Protein 7B29 (pdb70)

Nearest PDB structures (foldseek):
  7b29-assembly1_A  TM=1.006E+00  e=2.013E-29  Rhipicephalus appendiculatus
  7b28-assembly7_G  TM=9.445E-01  e=1.896E-19  Rhipicephalus pulchellus
  7b28-assembly1_F  TM=9.343E-01  e=2.599E-19  Rhipicephalus pulchellus
  7b28-assembly4_C  TM=9.416E-01  e=5.423E-19  Rhipicephalus pulchellus
  7b28-assembly3_B  TM=9.394E-01  e=4.170E-19  Rhipicephalus pulchellus

Sequence (155 aa):
EIYRFDQFMNTDDYIWVFNTTQEGPKECEKDKKHNMTNDKIIFVRSHQEETKIVNETIIGDFFHYSDNKSVYDGIYISGDKREVHAEHLYYSSEDMICGLVQVFARQTDAWTELRVRGRRSYKSLDEVCRTQYEKYVEAIKHTKTSTSPYRDDCQ

Solvent-accessible surface area: 8482 Å² total; per-residue (Å²): 183,72,56,108,0,22,63,1,5,61,19,113,68,78,6,3,9,12,26,0,0,21,159,53,35,87,63,1,11,10,6,64,46,135,70,54,80,128,81,82,0,32,0,46,17,5,29,5,64,149,100,132,67,46,98,21,84,0,65,0,55,14,41,59,92,54,148,60,167,92,8,56,13,0,0,121,10,66,44,10,164,50,70,4,80,11,1,24,1,61,24,10,5,181,89,59,45,0,0,0,0,63,0,58,3,130,167,130,72,46,22,8,1,0,4,0,39,3,107,89,58,58,157,74,6,49,106,64,0,50,42,71,5,78,149,80,34,105,84,40,112,168,126,50,94,32,62,65,7,40,91,123,105,5,109

Radius of gyration: 14.53 Å; Cα contacts (8 Å, |Δi|>4): 354; chains: 1; bounding box: 32×32×40 Å

Secondary structure (DSSP, 8-state):
----HHHHT-SSS-EEEEEE--SSPPEEEEEEEEEE-SSEEEEEEEEEETTEEEEEEEEEEEE-SSS-TTS--EEEEES-TT-EEEEEEEEE-TTSSEEEEEEEETTTEEEEEEEEESS--STTS-HHHHHHHHHHHHHHTTT---B----TT--

Structure (mmCIF, N/CA/C/O backbone):
data_7B29
#
_entry.id   7B29
#
_cell.length_a   40.120
_cell.length_b   54.330
_cell.length_c   79.730
_cell.angle_alpha   90.000
_cell.angle_beta   90.000
_cell.angle_gamma   90.000
#
_symmetry.space_group_name_H-M   'P 21 21 21'
#
loop_
_entity.id
_entity.type
_entity.pdbx_description
1 polymer CirpA4
2 non-polymer 'CADMIUM ION'
3 non-polymer 'CHLORIDE ION'
4 water water
#
loop_
_atom_site.group_PDB
_atom_site.id
_atom_site.type_symbol
_atom_site.label_atom_id
_atom_site.label_alt_id
_atom_site.label_comp_id
_atom_site.label_asym_id
_atom_site.label_entity_id
_atom_site.label_seq_id
_atom_site.pdbx_PDB_ins_code
_atom_site.Cartn_x
_atom_site.Cartn_y
_atom_site.Cartn_z
_atom_site.occupancy
_atom_site.B_iso_or_equiv
_atom_site.auth_seq_id
_atom_site.auth_comp_id
_atom_site.auth_asym_id
_atom_site.auth_atom_id
_atom_site.pdbx_PDB_model_num
ATOM 1 N N . GLU A 1 8 ? 25.13456 -2.23184 -0.55369 1.000 51.85081 48 GLU A N 1
ATOM 2 C CA . GLU A 1 8 ? 25.04129 -1.48800 -1.80431 1.000 40.95002 48 GLU A CA 1
ATOM 3 C C . GLU A 1 8 ? 23.63331 -0.94537 -2.02767 1.000 45.65311 48 GLU A C 1
ATOM 4 O O . GLU A 1 8 ? 23.45076 0.20801 -2.42091 1.000 37.51349 48 GLU A O 1
ATOM 10 N N . ILE A 1 9 ? 22.68548 -1.86481 -1.88219 1.000 46.24415 49 ILE A N 1
ATOM 11 C CA . ILE A 1 9 ? 21.31333 -1.66138 -2.32496 1.000 49.50870 49 ILE A CA 1
ATOM 12 C C . ILE A 1 9 ? 20.37843 -1.76519 -1.13187 1.000 37.86081 49 ILE A C 1
ATOM 13 O O . ILE A 1 9 ? 20.36560 -2.78383 -0.43023 1.000 42.42802 49 ILE A O 1
ATOM 18 N N . TYR A 1 10 ? 19.57675 -0.72432 -0.92402 1.000 32.69630 50 TYR A N 1
ATOM 19 C CA . TYR A 1 10 ? 18.68723 -0.62426 0.22629 1.000 28.28237 50 TYR A CA 1
ATOM 20 C C . TYR A 1 10 ? 17.25660 -0.50706 -0.28084 1.000 26.86517 50 TYR A C 1
ATOM 21 O O . TYR A 1 10 ? 16.88647 0.49801 -0.89925 1.000 23.02251 50 TYR A O 1
ATOM 30 N N . ARG A 1 11 ? 16.46214 -1.53966 -0.02456 1.000 24.64442 51 ARG A N 1
ATOM 31 C CA . ARG A 1 11 ? 15.12307 -1.66337 -0.58177 1.000 25.18526 51 ARG A CA 1
ATOM 32 C C . ARG A 1 11 ? 14.12782 -1.12066 0.43263 1.000 19.30803 51 ARG A C 1
ATOM 33 O O . ARG A 1 11 ? 13.92256 -1.72151 1.49180 1.000 21.75875 51 ARG A O 1
ATOM 41 N N . PHE A 1 12 ? 13.51948 0.02308 0.10869 1.000 21.54695 52 PHE A N 1
ATOM 42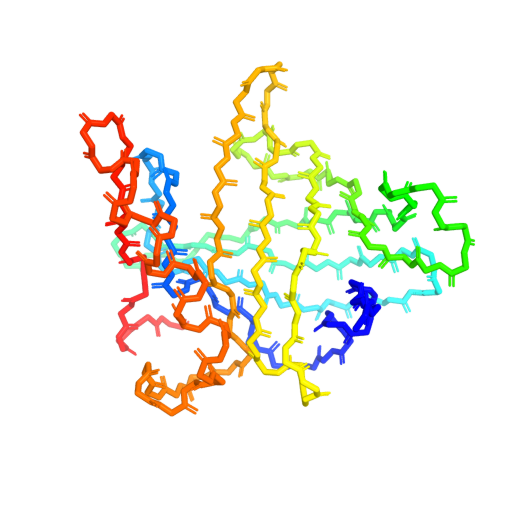 C CA . PHE A 1 12 ? 12.53438 0.62069 1.00380 1.000 22.66963 52 PHE A CA 1
ATOM 43 C C . PHE A 1 12 ? 11.29145 -0.25087 1.12492 1.000 23.93938 52 PHE A C 1
ATOM 44 O O . PHE A 1 12 ? 10.67674 -0.30381 2.19647 1.000 23.33275 52 PHE A O 1
ATOM 52 N N . ASP A 1 13 ? 10.90483 -0.93521 0.04396 1.000 23.31802 53 ASP A N 1
ATOM 53 C CA . ASP A 1 13 ? 9.71596 -1.78076 0.09597 1.000 22.10018 53 ASP A CA 1
ATOM 54 C C . ASP A 1 13 ? 9.91867 -2.95790 1.04063 1.000 31.44412 53 ASP A C 1
ATOM 55 O O . ASP A 1 13 ? 8.98008 -3.37678 1.72827 1.000 30.17028 53 ASP A O 1
ATOM 60 N N . GLN A 1 14 ? 11.13793 -3.49900 1.09756 1.000 24.34813 54 GLN A N 1
ATOM 61 C CA . GLN A 1 14 ? 11.41366 -4.58983 2.02426 1.000 20.92882 54 GLN A CA 1
ATOM 62 C C . GLN A 1 14 ? 11.65633 -4.08978 3.44232 1.000 26.50522 54 GLN A C 1
ATOM 63 O O . GLN A 1 14 ? 11.31144 -4.78573 4.40512 1.000 25.22366 54 GLN A O 1
ATOM 69 N N . PHE A 1 15 ? 12.24059 -2.89755 3.58956 1.000 18.61918 55 PHE A N 1
ATOM 70 C CA . PHE A 1 15 ? 12.40482 -2.30712 4.91591 1.000 20.81375 55 PHE A CA 1
ATOM 71 C C . PHE A 1 15 ? 11.06462 -2.17031 5.62952 1.000 23.15268 55 PHE A C 1
ATOM 72 O O . PHE A 1 15 ? 10.96463 -2.42200 6.83788 1.000 22.47339 55 PHE A O 1
ATOM 80 N N . MET A 1 16 ? 10.02335 -1.77843 4.90079 1.000 20.70998 56 MET A N 1
ATOM 81 C CA . MET A 1 16 ? 8.69895 -1.60519 5.48270 1.000 23.76151 56 MET A CA 1
ATOM 82 C C . MET A 1 16 ? 7.85569 -2.87283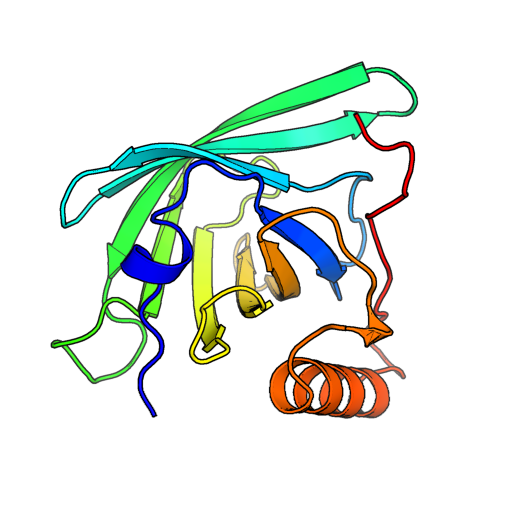 5.44068 1.000 27.01020 56 MET A C 1
ATOM 83 O O . MET A 1 16 ? 6.71886 -2.85797 5.92686 1.000 24.21376 56 MET A O 1
ATOM 88 N N . ASN A 1 17 ? 8.38002 -3.96530 4.88222 1.000 24.87489 57 ASN A N 1
ATOM 89 C CA . ASN A 1 17 ? 7.65463 -5.23510 4.82529 1.000 26.66884 57 ASN A CA 1
ATOM 90 C C . ASN A 1 17 ? 7.82775 -5.95215 6.16137 1.000 27.35041 57 ASN A C 1
ATOM 91 O O . ASN A 1 17 ? 8.65109 -6.85577 6.32678 1.000 23.94103 57 ASN A O 1
ATOM 96 N N . THR A 1 18 ? 7.02584 -5.52912 7.13340 1.000 22.74238 58 THR A N 1
ATOM 97 C CA . THR A 1 18 ? 7.07703 -6.08326 8.47884 1.000 27.19710 58 THR A CA 1
ATOM 98 C C . THR A 1 18 ? 5.75744 -5.77676 9.16761 1.000 26.34933 58 THR A C 1
ATOM 99 O O . THR A 1 18 ? 5.04737 -4.83964 8.79387 1.000 29.48244 58 THR A O 1
ATOM 103 N N . ASP A 1 19 ? 5.43359 -6.58533 10.17573 1.000 29.57220 59 ASP A N 1
ATOM 104 C CA . ASP A 1 19 ? 4.27546 -6.33301 11.02232 1.000 29.45777 59 ASP A CA 1
ATOM 105 C C . ASP A 1 19 ? 4.62473 -5.57205 12.29112 1.000 33.23534 59 ASP A C 1
ATOM 106 O O . ASP A 1 19 ? 3.71546 -5.18930 13.03444 1.000 30.05479 59 ASP A O 1
ATOM 111 N N . ASP A 1 20 a 5.90614 -5.35593 12.56467 1.000 22.75100 59 ASP A N 1
ATOM 112 C CA . ASP A 1 20 a 6.28245 -4.62896 13.76295 1.000 30.27691 59 ASP A CA 1
ATOM 113 C C . ASP A 1 20 a 6.22702 -3.12612 13.52041 1.000 27.94484 59 ASP A C 1
ATOM 114 O O . ASP A 1 20 a 6.18037 -2.64912 12.38227 1.000 23.44429 59 ASP A O 1
ATOM 119 N N . TYR A 1 21 ? 6.22440 -2.37956 14.61872 1.000 25.56116 60 TYR A N 1
ATOM 120 C CA . TYR A 1 21 ? 6.31162 -0.93118 14.53346 1.000 21.44263 60 TYR A CA 1
ATOM 121 C C . TYR A 1 21 ? 7.72836 -0.51834 14.16020 1.000 21.39153 60 TYR A C 1
ATOM 122 O O . TYR A 1 21 ? 8.70569 -1.10201 14.63551 1.000 21.66935 60 TYR A O 1
ATOM 131 N N . ILE A 1 22 ? 7.83495 0.48236 13.28975 1.000 15.65059 61 ILE A N 1
ATOM 132 C CA . ILE A 1 22 ? 9.10513 1.09905 12.93420 1.000 16.01522 61 ILE A CA 1
ATOM 133 C C . ILE A 1 22 ? 9.14018 2.46656 13.60788 1.000 18.28363 61 ILE A C 1
ATOM 134 O O . ILE A 1 22 ? 8.38922 3.37450 13.23364 1.000 18.85512 61 ILE A O 1
ATOM 139 N N . TRP A 1 23 ? 10.00931 2.60595 14.60578 1.000 18.09206 62 TRP A N 1
ATOM 140 C CA . TRP A 1 23 ? 10.10927 3.78359 15.45423 1.000 18.04283 62 TRP A CA 1
ATOM 141 C C . TRP A 1 23 ? 11.15120 4.76143 14.92974 1.000 21.64681 62 TRP A C 1
ATOM 142 O O . TRP A 1 23 ? 12.17009 4.36471 14.36260 1.000 17.48704 62 TRP A O 1
ATOM 153 N N . VAL A 1 24 ? 10.91695 6.04649 15.17372 1.000 15.88668 63 VAL A N 1
ATOM 154 C CA . VAL A 1 24 ? 11.93303 7.06600 14.93679 1.000 16.08127 63 VAL A CA 1
ATOM 155 C C . VAL A 1 24 ? 12.75903 7.20011 16.21282 1.000 17.43376 63 VAL A C 1
ATOM 156 O O . VAL A 1 24 ? 12.29410 7.76323 17.20502 1.000 16.30979 63 VAL A O 1
ATOM 160 N N . PHE A 1 25 ? 13.98298 6.66817 16.19299 1.000 17.88807 64 PHE A N 1
ATOM 161 C CA . PHE A 1 25 ? 14.87599 6.72914 17.34249 1.000 17.66294 64 PHE A CA 1
ATOM 162 C C . PHE A 1 25 ? 15.65178 8.03869 17.40447 1.000 18.93116 64 PHE A C 1
ATOM 163 O O . PHE A 1 25 ? 16.02434 8.48072 18.49712 1.000 17.76495 64 PHE A O 1
ATOM 171 N N . ASN A 1 26 ? 15.91945 8.65341 16.25423 1.000 15.70621 65 ASN A N 1
ATOM 172 C CA . ASN A 1 26 ? 16.61140 9.93234 16.18403 1.000 20.07683 65 ASN A CA 1
ATOM 173 C C . ASN A 1 26 ? 16.14545 10.67413 14.94332 1.000 15.48027 65 ASN A C 1
ATOM 174 O O . ASN A 1 26 ? 15.83290 10.06185 13.91910 1.000 16.82853 65 ASN A O 1
ATOM 179 N N . THR A 1 27 ? 16.12109 12.00021 15.03713 1.000 16.67684 66 THR A N 1
ATOM 180 C CA . THR A 1 27 ? 15.71290 12.82229 13.91027 1.000 15.20708 66 THR A CA 1
ATOM 181 C C . THR A 1 27 ? 16.42804 14.16032 13.98511 1.000 19.66717 66 THR A C 1
ATOM 182 O O . THR A 1 27 ? 16.77114 14.63651 15.07107 1.000 16.63636 66 THR A O 1
ATOM 186 N N . THR A 1 28 ? 16.65698 14.76166 12.81824 1.000 15.04680 67 THR A N 1
ATOM 187 C CA . THR A 1 28 ? 17.08074 16.15209 12.75604 1.000 17.90497 67 THR A CA 1
ATOM 188 C C . THR A 1 28 ? 15.93648 17.08948 12.38575 1.000 20.15367 67 THR A C 1
ATOM 189 O O . THR A 1 28 ? 16.17646 18.28179 12.17383 1.000 19.32072 67 THR A O 1
ATOM 193 N N . GLN A 1 29 ? 14.69995 16.58511 12.31514 1.000 19.53475 68 GLN A N 1
ATOM 194 C CA . GLN A 1 29 ? 13.54929 17.47041 12.16063 1.000 19.71829 68 GLN A CA 1
ATOM 195 C C . GLN A 1 29 ? 13.51692 18.46970 13.31106 1.000 22.98732 68 GLN A C 1
ATOM 196 O O . GLN A 1 29 ? 13.83652 18.13247 14.45285 1.000 22.56725 68 GLN A O 1
ATOM 202 N N . GLU A 1 30 ? 13.14483 19.71506 13.00382 1.000 26.18417 69 GLU A N 1
ATOM 203 C CA . GLU A 1 30 ? 13.23389 20.77771 14.00358 1.000 27.61504 69 GLU A CA 1
ATOM 204 C C . GLU A 1 30 ? 12.19035 20.61069 15.10342 1.000 36.28617 69 GLU A C 1
ATOM 205 O O . GLU A 1 30 ? 12.50513 20.73888 16.29319 1.000 38.75837 69 GLU A O 1
ATOM 211 N N . GLY A 1 31 ? 10.94204 20.33605 14.73453 1.000 29.21464 70 GLY A N 1
ATOM 212 C CA . GLY A 1 31 ? 9.88604 20.25207 15.71943 1.000 43.18535 70 GLY A CA 1
ATOM 213 C C . GLY A 1 31 ? 9.18770 18.90739 15.75576 1.000 39.53589 70 GLY A C 1
ATOM 214 O O . GLY A 1 31 ? 7.99782 18.79582 15.44224 1.000 39.41820 70 GLY A O 1
ATOM 215 N N . PRO A 1 32 ? 9.90589 17.85809 16.15757 1.000 32.32980 71 PRO A N 1
ATOM 216 C CA . PRO A 1 32 ? 9.32395 16.51580 16.10156 1.000 32.10331 71 PRO A CA 1
ATOM 217 C C . PRO A 1 32 ? 8.37221 16.27192 17.25958 1.000 30.03939 71 PRO A C 1
ATOM 218 O O . PRO A 1 32 ? 8.61780 16.68425 18.39582 1.000 33.90631 71 PRO A O 1
ATOM 222 N N . LYS A 1 33 ? 7.26786 15.60076 16.95456 1.000 31.06727 72 LYS A N 1
ATOM 223 C CA . LYS A 1 33 ? 6.39805 15.10156 18.00295 1.000 34.06746 72 LYS A CA 1
ATOM 224 C C . LYS A 1 33 ? 7.04394 13.88993 18.67256 1.000 31.44945 72 LYS A C 1
ATOM 225 O O . LYS A 1 33 ? 8.00442 13.30406 18.16716 1.000 29.11307 72 LYS A O 1
ATOM 231 N N . GLU A 1 34 ? 6.51006 13.51984 19.82912 1.000 32.95845 73 GLU A N 1
ATOM 232 C CA . GLU A 1 34 ? 7.01581 12.36706 20.55434 1.000 30.34744 73 GLU A CA 1
ATOM 233 C C . GLU A 1 34 ? 6.42210 11.07373 20.00985 1.000 29.03051 73 GLU A C 1
ATOM 234 O O . GLU A 1 34 ? 5.31559 11.05155 19.45896 1.000 24.29767 73 GLU A O 1
ATOM 240 N N . CYS A 1 35 ? 7.19094 9.99168 20.15020 1.000 26.32726 74 CYS A N 1
ATOM 241 C CA . CYS A 1 35 ? 6.70137 8.63601 19.89505 1.000 24.20723 74 CYS A CA 1
ATOM 242 C C . CYS A 1 35 ? 6.32836 8.43030 18.42555 1.000 24.91478 74 CYS A C 1
ATOM 243 O O . CYS A 1 35 ? 5.33021 7.78278 18.10275 1.000 24.26403 74 CYS A O 1
ATOM 246 N N . GLU A 1 36 ? 7.13558 8.97951 17.52100 1.000 21.21572 75 GLU A N 1
ATOM 247 C CA . GLU A 1 36 ? 6.88068 8.79132 16.09801 1.000 21.60941 75 GLU A CA 1
ATOM 248 C C . GLU A 1 36 ? 7.13069 7.33679 15.71084 1.000 24.20853 75 GLU A C 1
ATOM 249 O O . GLU A 1 36 ? 8.19154 6.78086 16.01279 1.000 20.16505 75 GLU A O 1
ATOM 255 N N . LYS A 1 37 ? 6.15017 6.71732 15.04910 1.000 20.33435 76 LYS A N 1
ATOM 256 C CA . LYS A 1 37 ? 6.27257 5.32532 14.62700 1.000 20.82121 76 LYS A CA 1
ATOM 257 C C . LYS A 1 37 ? 5.34922 5.06700 13.44180 1.000 24.82801 76 LYS A C 1
ATOM 258 O O . LYS A 1 37 ? 4.34676 5.76067 13.24790 1.000 24.08174 76 LYS A O 1
ATOM 264 N N . ASP A 1 38 ? 5.70973 4.05684 12.64806 1.000 20.60625 77 ASP A N 1
ATOM 265 C CA . ASP A 1 38 ? 4.93290 3.61893 11.49584 1.000 18.56331 77 ASP A CA 1
ATOM 266 C C . ASP A 1 38 ? 4.50652 2.17146 11.69244 1.000 22.44702 77 ASP A C 1
ATOM 267 O O . ASP A 1 38 ? 5.25852 1.35890 12.24090 1.000 21.51987 77 ASP A O 1
ATOM 272 N N . LYS A 1 39 ? 3.30630 1.84570 11.21184 1.000 19.48123 78 LYS A N 1
ATOM 273 C CA . LYS A 1 39 ? 2.77282 0.49161 11.31096 1.000 22.50224 78 LYS A CA 1
ATOM 274 C C . LYS A 1 39 ? 2.09730 0.13333 9.99792 1.000 24.67752 78 LYS A C 1
ATOM 275 O O . LYS A 1 39 ? 1.08934 0.74533 9.62909 1.000 23.32959 78 LYS A O 1
ATOM 281 N N . LYS A 1 40 ? 2.64563 -0.86101 9.30463 1.000 23.44990 79 LYS A N 1
ATOM 282 C CA . LYS A 1 40 ? 2.10538 -1.26226 8.01387 1.000 25.01353 79 LYS A CA 1
ATOM 283 C C . LYS A 1 40 ? 0.68424 -1.78692 8.16015 1.000 28.37916 79 LYS A C 1
ATOM 284 O O . LYS A 1 40 ? 0.37659 -2.56086 9.07292 1.000 26.18007 79 LYS A O 1
ATOM 290 N N . HIS A 1 41 ? -0.19385 -1.33619 7.26346 1.000 26.41515 80 HIS A N 1
ATOM 291 C CA . HIS A 1 41 ? -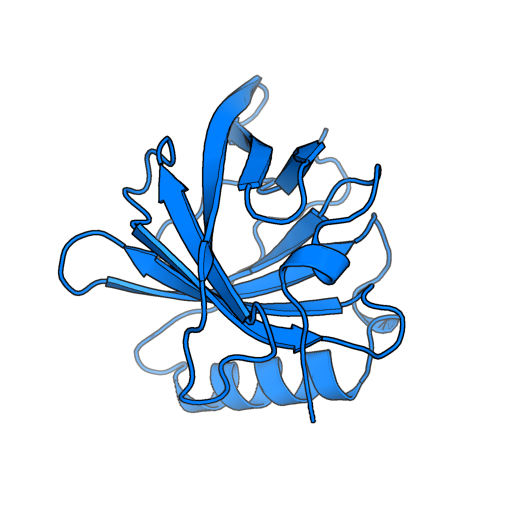1.54402 -1.87654 7.16416 1.000 31.82092 80 HIS A CA 1
ATOM 292 C C . HIS A 1 41 ? -1.63905 -2.91244 6.05148 1.000 32.42570 80 HIS A C 1
ATOM 293 O O . HIS A 1 41 ? -2.05410 -4.04944 6.29266 1.000 34.09959 80 HIS A O 1
ATOM 300 N N . ASN A 1 42 ? -1.25585 -2.54059 4.83225 1.000 32.03954 81 ASN A N 1
ATOM 301 C CA . ASN A 1 42 ? -1.15984 -3.53773 3.77049 1.000 35.16235 81 ASN A CA 1
ATOM 302 C C . ASN A 1 42 ? -0.24267 -3.01378 2.67558 1.000 35.87054 81 ASN A C 1
ATOM 303 O O . ASN A 1 42 ? 0.17788 -1.85532 2.68784 1.000 31.61301 81 ASN A O 1
ATOM 308 N N . MET A 1 43 ? 0.07167 -3.89286 1.72763 1.000 33.75346 82 MET A N 1
ATOM 309 C CA . MET A 1 43 ? 1.17714 -3.63613 0.81554 1.000 32.72431 82 MET A CA 1
ATOM 310 C C . MET A 1 43 ? 0.99541 -4.44184 -0.46040 1.000 37.00799 82 MET A C 1
ATOM 311 O O . MET A 1 43 ? 0.69328 -5.63840 -0.40428 1.000 31.96142 82 MET A O 1
ATOM 316 N N . THR A 1 44 ? 1.17440 -3.78159 -1.59883 1.000 31.59932 83 THR A N 1
ATOM 317 C CA . THR A 1 44 ? 1.36619 -4.42729 -2.88534 1.000 35.63117 83 THR A CA 1
ATOM 318 C C . THR A 1 44 ? 2.83547 -4.28185 -3.27902 1.000 40.45721 83 THR A C 1
ATOM 319 O O . THR A 1 44 ? 3.66903 -3.81763 -2.49006 1.000 38.11363 83 THR A O 1
ATOM 323 N N . ASN A 1 45 ? 3.15904 -4.67655 -4.51137 1.000 34.11750 84 ASN A N 1
ATOM 324 C CA . ASN A 1 45 ? 4.52964 -4.51798 -4.98783 1.000 40.09203 84 ASN A CA 1
ATOM 325 C C . ASN A 1 45 ? 4.91928 -3.04593 -5.07097 1.000 37.59258 84 ASN A C 1
ATOM 326 O O . ASN A 1 45 ? 6.06915 -2.68281 -4.79728 1.000 38.07799 84 ASN A O 1
ATOM 331 N N . ASP A 1 46 ? 3.97242 -2.18260 -5.43950 1.000 31.47095 85 ASP A N 1
ATOM 332 C CA . ASP A 1 46 ? 4.26303 -0.79114 -5.75469 1.000 38.74491 85 ASP A CA 1
ATOM 333 C C . ASP A 1 46 ? 3.71872 0.20316 -4.73718 1.000 31.66635 85 ASP A C 1
ATOM 334 O O . ASP A 1 46 ? 4.00694 1.39940 -4.85444 1.000 28.53662 85 ASP A O 1
ATOM 339 N N . LYS A 1 47 ? 2.94113 -0.24505 -3.75494 1.000 31.31459 86 LYS A N 1
ATOM 340 C CA . LYS A 1 47 ? 2.20072 0.66797 -2.89695 1.000 30.41065 86 LYS A CA 1
ATOM 341 C C . LYS A 1 47 ? 2.12911 0.08759 -1.49199 1.000 27.61992 86 LYS A C 1
ATOM 342 O O . LYS A 1 47 ? 2.06340 -1.13204 -1.32332 1.000 30.10709 86 LYS A O 1
ATOM 348 N N . ILE A 1 48 ? 2.15352 0.96366 -0.48968 1.000 25.70585 87 ILE A N 1
ATOM 349 C CA . ILE A 1 48 ? 1.97294 0.56956 0.90309 1.000 29.89569 87 ILE A CA 1
ATOM 350 C C . ILE A 1 48 ? 1.00388 1.53486 1.57466 1.000 28.96925 87 ILE A C 1
ATOM 351 O O . ILE A 1 48 ? 1.09546 2.75459 1.40141 1.000 28.90796 87 ILE A O 1
ATOM 356 N N . ILE A 1 49 ? 0.05131 0.98507 2.31763 1.000 27.99170 88 ILE A N 1
ATOM 357 C CA . ILE A 1 49 ? -0.79784 1.76299 3.20753 1.000 27.46792 88 ILE A CA 1
ATOM 358 C C . ILE A 1 49 ? -0.30590 1.49117 4.61734 1.000 27.41878 88 ILE A C 1
ATOM 359 O O . ILE A 1 49 ? -0.26729 0.32614 5.04634 1.000 26.96564 88 ILE A O 1
ATOM 364 N N . PHE A 1 50 ? 0.07534 2.55041 5.33647 1.000 22.36526 89 PHE A N 1
ATOM 365 C CA . PHE A 1 50 ? 0.51794 2.35960 6.71529 1.000 22.69266 89 PHE A CA 1
ATOM 366 C C . PHE A 1 50 ? 0.00171 3.48597 7.59638 1.000 22.13865 89 PHE A C 1
ATOM 367 O O . PHE A 1 50 ? -0.50953 4.49274 7.11511 1.000 24.22748 89 PHE A O 1
ATOM 375 N N . VAL A 1 51 ? 0.08153 3.27814 8.90614 1.000 20.98443 90 VAL A N 1
ATOM 376 C CA . VAL A 1 51 ? -0.37482 4.26222 9.87965 1.000 21.92683 90 VAL A CA 1
ATOM 377 C C . VAL A 1 51 ? 0.85462 4.87290 10.53410 1.000 21.79520 90 VAL A C 1
ATOM 378 O O . VAL A 1 51 ? 1.69779 4.15567 11.08823 1.000 22.91281 90 VAL A O 1
ATOM 382 N N . ARG A 1 52 ? 0.95607 6.19373 10.45824 1.000 19.97238 91 ARG A N 1
ATOM 383 C CA . ARG A 1 52 ? 2.03894 6.96471 11.05027 1.000 24.58300 91 ARG A CA 1
ATOM 384 C C . ARG A 1 52 ? 1.46799 7.71401 12.24545 1.000 24.25489 91 ARG A C 1
ATOM 385 O O . ARG A 1 52 ? 0.56328 8.53861 12.08703 1.000 26.44325 91 ARG A O 1
ATOM 393 N N . SER A 1 53 ? 1.96530 7.41288 13.43964 1.000 21.65335 92 SER A N 1
ATOM 394 C CA . SER A 1 53 ? 1.37565 7.97186 14.64395 1.000 23.09608 92 SER A CA 1
ATOM 395 C C . SER A 1 53 ? 2.41363 8.72636 15.46283 1.000 24.78027 92 SER A C 1
ATOM 396 O O . SER A 1 53 ? 3.62295 8.59123 15.26735 1.000 21.51759 92 SER A O 1
ATOM 399 N N . HIS A 1 54 ? 1.90688 9.54718 16.37350 1.000 26.21838 93 HIS A N 1
ATOM 400 C CA . HIS A 1 54 ? 2.74231 10.24420 17.34244 1.000 27.05411 93 HIS A CA 1
ATOM 401 C C . HIS A 1 54 ? 1.90585 10.46349 18.59486 1.000 26.69428 93 HIS A C 1
ATOM 402 O O . HIS A 1 54 ? 0.74294 10.06671 18.65695 1.000 31.06081 93 HIS A O 1
ATOM 409 N N . GLN A 1 55 ? 2.49767 11.08260 19.60746 1.000 30.07119 94 GLN A N 1
ATOM 410 C CA . GLN A 1 55 ? 1.77483 11.32784 20.84537 1.000 32.57324 94 GLN A CA 1
ATOM 411 C C . GLN A 1 55 ? 1.73752 12.81448 21.16298 1.000 41.18355 94 GLN A C 1
ATOM 412 O O . GLN A 1 55 ? 2.65918 13.56695 20.83286 1.000 40.23422 94 GLN A O 1
ATOM 418 N N . GLU A 1 56 ? 0.63080 13.22527 21.77670 1.000 45.69472 95 GLU A N 1
ATOM 419 C CA . GLU A 1 56 ? 0.45802 14.54866 22.36929 1.000 54.25126 95 GLU A CA 1
ATOM 420 C C . GLU A 1 56 ? 0.22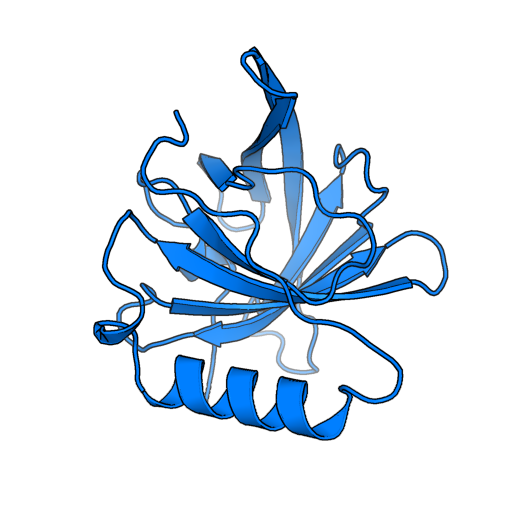354 14.30227 23.85611 1.000 57.78107 95 GLU A C 1
ATOM 421 O O . GLU A 1 56 ? -0.87923 13.91922 24.26755 1.000 59.13387 95 GLU A O 1
ATOM 427 N N . GLU A 1 57 ? 1.27592 14.52483 24.64538 1.000 56.28749 96 GLU A N 1
ATOM 428 C CA . GLU A 1 57 ? 1.40893 13.99112 25.99644 1.000 62.25197 96 GLU A CA 1
ATOM 429 C C . GLU A 1 57 ? 0.83337 12.58110 26.07187 1.000 63.04879 96 GLU A C 1
ATOM 430 O O . GLU A 1 57 ? 1.54493 11.60470 25.81018 1.000 65.13995 96 GLU A O 1
ATOM 436 N N . THR A 1 58 ? -0.45950 12.46060 26.37680 1.000 59.88090 97 THR A N 1
ATOM 437 C CA . THR A 1 58 ? -1.03912 11.15651 26.66328 1.000 61.36080 97 THR A CA 1
ATOM 438 C C . THR A 1 58 ? -1.78493 10.53482 25.49001 1.000 62.65998 97 THR A C 1
ATOM 439 O O . THR A 1 58 ? -1.92656 9.30710 25.45747 1.000 65.74083 97 THR A O 1
ATOM 443 N N . LYS A 1 59 ? -2.25618 11.32423 24.52782 1.000 57.80080 98 LYS A N 1
ATOM 444 C CA . LYS A 1 59 ? -3.08351 10.77368 23.46255 1.000 49.88071 98 LYS A CA 1
ATOM 445 C C . LYS A 1 59 ? -2.23419 10.40268 22.25443 1.000 45.07674 98 LYS A C 1
ATOM 446 O O . LYS A 1 59 ? -1.30365 11.12208 21.88598 1.000 43.98404 98 LYS A O 1
ATOM 452 N N . ILE A 1 60 ? -2.55285 9.27196 21.64636 1.000 38.26498 99 ILE A N 1
ATOM 453 C CA . ILE A 1 60 ? -1.91062 8.87102 20.40246 1.000 38.95343 99 ILE A CA 1
ATOM 454 C C . ILE A 1 60 ? -2.72979 9.41883 19.24276 1.000 39.62363 99 ILE A C 1
ATOM 455 O O . ILE A 1 60 ? -3.96412 9.44741 19.28896 1.000 37.52800 99 ILE A O 1
ATOM 460 N N . VAL A 1 61 ? -2.03442 9.87886 18.20810 1.000 35.09680 100 VAL A N 1
ATOM 461 C CA . VAL A 1 61 ? -2.62918 10.51029 17.03908 1.000 33.36873 100 VAL A CA 1
ATOM 462 C C . VAL A 1 61 ? -2.17315 9.72070 15.82369 1.000 31.26384 100 VAL A C 1
ATOM 463 O O . VAL A 1 61 ? -0.96480 9.59629 15.58039 1.000 29.73846 100 VAL A O 1
ATOM 467 N N . ASN A 1 62 ? -3.13400 9.18781 15.06980 1.000 26.62658 101 ASN A N 1
ATOM 468 C CA . ASN A 1 62 ? -2.87095 8.31909 13.92837 1.000 29.39400 101 ASN A CA 1
ATOM 469 C C . ASN A 1 62 ? -3.15813 9.05959 12.62818 1.000 26.84047 101 ASN A C 1
ATOM 470 O O . ASN A 1 62 ? -4.19970 9.71530 12.50028 1.000 27.73262 101 ASN A O 1
ATOM 475 N N . GLU A 1 63 ? -2.24989 8.93029 11.66047 1.000 24.82726 102 GLU A N 1
ATOM 476 C CA . GLU A 1 63 ? -2.42667 9.44755 10.31037 1.000 31.40922 102 GLU A CA 1
ATOM 477 C C . GLU A 1 63 ? -2.28493 8.28907 9.33508 1.000 31.58396 102 GLU A C 1
ATOM 478 O O . GLU A 1 63 ? -1.29335 7.55687 9.38125 1.000 25.79067 102 GLU A O 1
ATOM 484 N N . THR A 1 64 ? -3.26089 8.12009 8.45189 1.000 26.92072 103 THR A N 1
ATOM 485 C CA . THR A 1 64 ? -3.15525 7.08062 7.43696 1.000 30.45842 103 THR A CA 1
ATOM 486 C C . THR A 1 64 ? -2.36443 7.60042 6.24208 1.000 28.16108 103 THR A C 1
ATOM 487 O O . THR A 1 64 ? -2.69308 8.64625 5.67288 1.000 24.01140 103 THR A O 1
ATOM 491 N N . ILE A 1 65 ? -1.31586 6.86907 5.87169 1.000 28.25687 104 ILE A N 1
ATOM 492 C CA . ILE A 1 65 ? -0.36788 7.26690 4.84176 1.000 26.35599 104 ILE A CA 1
ATOM 493 C C . ILE A 1 65 ? -0.53190 6.35565 3.63449 1.000 29.30781 104 ILE A C 1
ATOM 494 O O . ILE A 1 65 ? -0.54975 5.11934 3.77137 1.000 24.87670 104 ILE A O 1
ATOM 499 N N . ILE A 1 66 ? -0.63074 6.97738 2.45908 1.000 22.21623 105 ILE A N 1
ATOM 500 C CA . ILE A 1 66 ? -0.54530 6.30461 1.16728 1.000 26.95906 105 ILE A CA 1
ATOM 501 C C . ILE A 1 66 ? 0.87379 6.49957 0.65500 1.000 27.74249 105 ILE A C 1
ATOM 502 O O . ILE A 1 66 ? 1.32184 7.63989 0.48337 1.000 31.34220 105 ILE A O 1
ATOM 507 N N . GLY A 1 67 ? 1.58516 5.40223 0.40061 1.000 29.13329 106 GLY A N 1
ATOM 508 C CA . GLY A 1 67 ? 2.95325 5.49424 -0.06413 1.000 28.51254 106 GLY A CA 1
ATOM 509 C C . GLY A 1 67 ? 3.17611 4.76532 -1.37126 1.000 31.86545 106 GLY A C 1
ATOM 510 O O . GLY A 1 67 ? 2.83644 3.58565 -1.50400 1.000 32.35644 106 GLY A O 1
ATOM 511 N N . ASP A 1 68 ? 3.74901 5.46757 -2.34243 1.000 26.45904 107 ASP A N 1
ATOM 512 C CA . ASP A 1 68 ? 4.02916 4.92584 -3.66750 1.000 27.62619 107 ASP A CA 1
ATOM 513 C C . ASP A 1 68 ? 5.53541 4.78001 -3.83719 1.000 25.10492 107 ASP A C 1
ATOM 514 O O . ASP A 1 68 ? 6.25498 5.77881 -3.83424 1.000 22.45787 107 ASP A O 1
ATOM 519 N N . PHE A 1 69 ? 6.00825 3.54908 -3.99574 1.000 23.19401 108 PHE A N 1
ATOM 520 C CA . PHE A 1 69 ? 7.44013 3.32918 -4.14416 1.000 20.79055 108 PHE A CA 1
ATOM 521 C C . PHE A 1 69 ? 7.92409 3.82931 -5.50133 1.000 25.20184 108 PHE A C 1
ATOM 522 O O . PHE A 1 69 ? 7.21538 3.73643 -6.50695 1.000 23.30671 108 PHE A O 1
ATOM 530 N N . PHE A 1 70 ? 9.13908 4.37248 -5.52552 1.000 19.90303 109 PHE A N 1
ATOM 531 C CA . PHE A 1 70 ? 9.73490 4.84887 -6.76606 1.000 21.72482 109 PHE A CA 1
ATOM 532 C C . PHE A 1 70 ? 11.25361 4.74640 -6.66185 1.000 19.21495 109 PHE A C 1
ATOM 533 O O . PHE A 1 70 ? 11.80515 4.37380 -5.62226 1.000 18.50512 109 PHE A O 1
ATOM 541 N N . HIS A 1 71 ? 11.92876 5.08788 -7.75742 1.000 19.73541 110 HIS A N 1
ATOM 542 C CA . HIS A 1 71 ? 13.38291 4.97324 -7.86170 1.000 24.20317 110 HIS A CA 1
ATOM 543 C C . HIS A 1 71 ? 14.00328 6.33463 -7.61172 1.000 22.04514 110 HIS A C 1
ATOM 544 O O . HIS A 1 71 ? 14.06475 7.17873 -8.50779 1.000 22.67842 110 HIS A O 1
ATOM 551 N N . TYR A 1 72 ? 14.46767 6.53816 -6.38243 1.000 18.19665 111 TYR A N 1
ATOM 552 C CA . TYR A 1 72 ? 15.08320 7.80827 -6.03342 1.000 25.88407 111 TYR A CA 1
ATOM 553 C C . TYR A 1 72 ? 16.38339 8.01588 -6.79759 1.000 30.07423 111 TYR A C 1
ATOM 554 O O . TYR A 1 72 ? 16.65248 9.11689 -7.29310 1.000 26.10709 111 TYR A O 1
ATOM 563 N N . SER A 1 73 ? 17.19343 6.96762 -6.91103 1.000 28.50480 112 SER A N 1
ATOM 564 C CA . SER A 1 73 ? 18.44902 7.01947 -7.63874 1.000 28.72148 112 SER A CA 1
ATOM 565 C C . SER A 1 73 ? 18.22759 6.71737 -9.11904 1.000 32.82340 112 SER A C 1
ATOM 566 O O . SER A 1 73 ? 17.10164 6.54388 -9.58947 1.000 32.14632 112 SER A O 1
ATOM 569 N N . ASP A 1 74 ? 19.32587 6.64177 -9.86832 1.000 36.86908 113 ASP A N 1
ATOM 570 C CA . ASP A 1 74 ? 19.23047 6.23126 -11.26362 1.000 35.14264 113 ASP A CA 1
ATOM 571 C C . ASP A 1 74 ? 19.04490 4.72515 -11.42585 1.000 35.97982 113 ASP A C 1
ATOM 572 O O . ASP A 1 74 ? 18.88707 4.26367 -12.55990 1.000 34.40191 113 ASP A O 1
ATOM 577 N N . ASN A 1 75 ? 19.04854 3.95561 -10.33634 1.000 35.94929 114 ASN A N 1
ATOM 578 C CA . ASN A 1 75 ? 18.89224 2.50312 -10.39343 1.000 37.64916 114 ASN A CA 1
ATOM 579 C C . ASN A 1 75 ? 17.40518 2.17028 -10.41005 1.000 31.62555 114 ASN A C 1
ATOM 580 O O . ASN A 1 75 ? 16.72063 2.29994 -9.39040 1.000 34.37622 114 ASN A O 1
ATOM 585 N N . LYS A 1 76 ? 16.91206 1.71224 -11.55649 1.000 28.55642 115 LYS A N 1
ATOM 586 C CA . LYS A 1 76 ? 15.49563 1.42596 -11.72242 1.000 32.74860 115 LYS A CA 1
ATOM 587 C C . LYS A 1 76 ? 15.13230 -0.01330 -11.37028 1.000 31.35330 115 LYS A C 1
ATOM 588 O O . LYS A 1 76 ? 14.01150 -0.44740 -11.65497 1.000 31.96233 115 LYS A O 1
ATOM 594 N N . SER A 1 77 ? 16.04220 -0.75613 -10.74955 1.000 26.57527 116 SER A N 1
ATOM 595 C CA . SER A 1 77 ? 15.75200 -2.09996 -10.27394 1.000 28.57906 116 SER A CA 1
ATOM 596 C C . SER A 1 77 ? 15.45857 -2.14204 -8.78319 1.000 26.53454 116 SER A C 1
ATOM 597 O O . SER A 1 77 ? 15.20111 -3.22381 -8.24498 1.000 27.66750 116 SER A O 1
ATOM 600 N N . VAL A 1 78 ? 15.48059 -0.99534 -8.10808 1.000 23.21096 117 VAL A N 1
ATOM 601 C CA . VAL A 1 78 ? 15.41544 -0.92964 -6.65398 1.000 22.47223 117 VAL A CA 1
ATOM 602 C C . VAL A 1 78 ? 14.45067 0.17401 -6.25021 1.000 19.94316 117 VAL A C 1
ATOM 603 O O . VAL A 1 78 ? 14.53741 1.29453 -6.76299 1.000 22.92771 117 VAL A O 1
ATOM 607 N N . TYR A 1 79 ? 13.54817 -0.13681 -5.31969 1.000 19.15378 118 TYR A N 1
ATOM 608 C CA . TYR A 1 79 ? 12.64132 0.85379 -4.73983 1.000 21.97484 118 TYR A CA 1
ATOM 609 C C . TYR A 1 79 ? 13.31498 1.43541 -3.50329 1.000 23.30748 118 TYR A C 1
ATOM 610 O O . TYR A 1 79 ? 13.18163 0.91569 -2.39620 1.000 23.30015 118 TYR A O 1
ATOM 619 N N . ASP A 1 80 ? 14.05692 2.52524 -3.68825 1.000 17.76049 119 ASP A N 1
ATOM 620 C CA . ASP A 1 80 ? 14.68316 3.21691 -2.57186 1.000 18.83457 119 ASP A CA 1
ATOM 621 C C . ASP A 1 80 ? 13.97231 4.51425 -2.21812 1.000 20.59746 119 ASP A C 1
ATOM 622 O O . ASP A 1 80 ? 14.40554 5.21298 -1.29675 1.000 18.80299 119 ASP A O 1
ATOM 627 N N . GLY A 1 81 ? 12.90130 4.85925 -2.92483 1.000 19.34761 120 GLY A N 1
ATOM 628 C CA . GLY A 1 81 ? 12.15289 6.04797 -2.57699 1.000 22.96721 120 GLY A CA 1
ATOM 629 C C . GLY A 1 81 ? 10.68691 5.74603 -2.35911 1.000 21.55694 120 GLY A C 1
ATOM 630 O O . GLY A 1 81 ? 10.17818 4.73772 -2.85367 1.000 21.46135 120 GLY A O 1
ATOM 631 N N . ILE A 1 82 ? 9.99083 6.61941 -1.63971 1.000 17.53484 121 ILE A N 1
ATOM 632 C CA . ILE A 1 82 ? 8.55055 6.49130 -1.45870 1.000 19.63848 121 ILE A CA 1
ATOM 633 C C . ILE A 1 82 ? 7.93291 7.88439 -1.47455 1.000 20.60871 121 ILE A C 1
ATOM 634 O O . ILE A 1 82 ? 8.45033 8.81230 -0.84342 1.000 18.55619 121 ILE A O 1
ATOM 639 N N . TYR A 1 83 ? 6.86386 8.04225 -2.24879 1.000 18.66094 122 TYR A N 1
ATOM 640 C CA . TYR A 1 83 ? 6.06438 9.25710 -2.26211 1.000 23.89270 122 TYR A CA 1
ATOM 641 C C . TYR A 1 83 ? 4.97222 9.11706 -1.21228 1.000 28.60420 122 TYR A C 1
ATOM 642 O O . TYR A 1 83 ? 4.30049 8.08170 -1.15028 1.000 31.80361 122 TYR A O 1
ATOM 651 N N . ILE A 1 84 ? 4.79607 10.15593 -0.39815 1.000 23.34079 123 ILE A N 1
ATOM 652 C CA . ILE A 1 84 ? 3.99357 10.09394 0.81709 1.000 27.91805 123 ILE A CA 1
ATOM 653 C C . ILE A 1 84 ? 2.79534 11.02181 0.67318 1.000 27.33289 123 ILE A C 1
ATOM 654 O O . ILE A 1 84 ? 2.95197 12.19250 0.30938 1.000 26.94551 123 ILE A O 1
ATOM 659 N N . SER A 1 85 ? 1.60493 10.49978 0.97081 1.000 24.94941 124 SER A N 1
ATOM 660 C CA . SER A 1 85 ? 0.40377 11.30541 1.12457 1.000 27.74726 124 SER A CA 1
ATOM 661 C C . SER A 1 85 ? -0.22566 11.01214 2.47816 1.000 27.14515 124 SER A C 1
ATOM 662 O O . SER A 1 85 ? -0.26465 9.85905 2.92244 1.000 25.61873 124 SER A O 1
ATOM 665 N N . GLY A 1 86 ? -0.71960 12.06983 3.12642 1.000 27.04551 125 GLY A N 1
ATOM 666 C CA . GLY A 1 86 ? -1.39766 11.96227 4.40093 1.000 30.68598 125 GLY A CA 1
ATOM 667 C C . GLY A 1 86 ? -0.59634 12.42098 5.60258 1.000 28.61620 125 GLY A C 1
ATOM 668 O O . GLY A 1 86 ? -1.14169 12.45021 6.71427 1.000 28.65016 125 GLY A O 1
ATOM 669 N N . ASP A 1 87 ? 0.66909 12.77970 5.41501 1.000 26.95736 126 ASP A N 1
ATOM 670 C CA . ASP A 1 87 ? 1.54343 13.18619 6.50915 1.000 25.67657 126 ASP A CA 1
ATOM 671 C C . ASP A 1 87 ? 1.34339 14.67351 6.78936 1.000 28.36112 126 ASP A C 1
ATOM 672 O O . ASP A 1 87 ? 1.64515 15.51585 5.93742 1.000 28.24298 126 ASP A O 1
ATOM 677 N N . LYS A 1 88 ? 0.85722 14.99510 7.99300 1.000 28.08150 127 LYS A N 1
ATOM 678 C CA . LYS A 1 88 ? 0.52150 16.37307 8.33862 1.000 28.48524 127 LYS A CA 1
ATOM 679 C C . LYS A 1 88 ? 1.73984 17.25604 8.57687 1.000 25.11715 127 LYS A C 1
ATOM 680 O O . LYS A 1 88 ? 1.57408 18.46937 8.74511 1.000 27.54787 127 LYS A O 1
ATOM 686 N N . ARG A 1 89 ? 2.94430 16.69175 8.61621 1.000 24.80531 128 ARG A N 1
ATOM 687 C CA . ARG A 1 89 ? 4.14344 17.51038 8.49593 1.000 29.45311 128 ARG A CA 1
ATOM 688 C C . ARG A 1 89 ? 4.38696 17.94691 7.05746 1.000 31.09952 128 ARG A C 1
ATOM 689 O O . ARG A 1 89 ? 5.36284 18.65918 6.79537 1.000 27.99637 128 ARG A O 1
ATOM 697 N N . GLU A 1 90 ? 3.51400 17.53420 6.13508 1.000 26.31251 129 GLU A N 1
ATOM 698 C CA . GLU A 1 90 ? 3.62847 17.83051 4.70681 1.000 24.98399 129 GLU A CA 1
ATOM 699 C C . GLU A 1 90 ? 4.86437 17.17340 4.10155 1.000 26.11525 129 GLU A C 1
ATOM 700 O O . GLU A 1 90 ? 5.52686 17.74146 3.23315 1.000 30.85870 129 GLU A O 1
ATOM 706 N N . VAL A 1 91 ? 5.17707 15.96615 4.56337 1.000 20.42406 130 VAL A N 1
ATOM 707 C CA . VAL A 1 91 ? 6.23698 15.19227 3.93809 1.000 23.89863 130 VAL A CA 1
ATOM 708 C C . VAL A 1 91 ? 5.76797 14.75293 2.56201 1.000 24.96957 130 VAL A C 1
ATOM 709 O O . VAL A 1 91 ? 4.69232 14.15736 2.41614 1.000 25.18456 130 VAL A O 1
ATOM 713 N N . HIS A 1 92 ? 6.54934 15.08203 1.53817 1.000 24.57046 131 HIS A N 1
ATOM 714 C CA . HIS A 1 92 ? 6.24775 14.65411 0.18037 1.000 25.45677 131 HIS A CA 1
ATOM 715 C C . HIS A 1 92 ? 6.95682 13.37050 -0.19932 1.000 26.30523 131 HIS A C 1
ATOM 716 O O . HIS A 1 92 ? 6.37475 12.54040 -0.90819 1.000 21.07089 131 HIS A O 1
ATOM 723 N N . ALA A 1 93 ? 8.19369 13.17777 0.25459 1.000 22.60902 132 ALA A N 1
ATOM 724 C CA . ALA A 1 93 ? 8.92994 12.00728 -0.20413 1.000 17.32073 132 ALA A CA 1
ATOM 725 C C . ALA A 1 93 ? 9.92826 11.56838 0.85449 1.000 17.94967 132 ALA A C 1
ATOM 726 O O . ALA A 1 93 ? 10.30791 12.34071 1.73532 1.000 19.12131 132 ALA A O 1
ATOM 728 N N . GLU A 1 94 ? 10.33906 10.30314 0.76412 1.000 15.76793 133 GLU A N 1
ATOM 729 C CA . GLU A 1 94 ? 11.34161 9.74690 1.66424 1.000 15.80358 133 GLU A CA 1
ATOM 730 C C . GLU A 1 94 ? 12.28397 8.85018 0.87792 1.000 17.64940 133 GLU A C 1
ATOM 731 O O . GLU A 1 94 ? 11.88519 8.19944 -0.09126 1.000 18.96139 133 GLU A O 1
ATOM 737 N N . HIS A 1 95 ? 13.53896 8.81891 1.31751 1.000 15.52632 134 HIS A N 1
ATOM 738 C CA . HIS A 1 95 ? 14.60616 8.10406 0.63085 1.000 14.37913 134 HIS A CA 1
ATOM 739 C C . HIS A 1 95 ? 15.38962 7.28624 1.64521 1.000 18.57527 134 HIS A C 1
ATOM 740 O O . HIS A 1 95 ? 15.98786 7.84823 2.56725 1.000 14.96416 134 HIS A O 1
ATOM 747 N N . LEU A 1 96 ? 15.38592 5.96660 1.48071 1.000 17.07446 135 LEU A N 1
ATOM 748 C CA . LEU A 1 96 ? 16.16767 5.08622 2.34334 1.000 14.64868 135 LEU A CA 1
ATOM 749 C C . LEU A 1 96 ? 17.59277 5.02273 1.80722 1.000 16.86082 135 LEU A C 1
ATOM 750 O O . LEU A 1 96 ? 17.84365 4.38879 0.77757 1.000 18.54139 135 LEU A O 1
ATOM 755 N N . TYR A 1 97 ? 18.53640 5.66794 2.49098 1.000 16.19662 136 TYR A N 1
ATOM 756 C CA . TYR A 1 97 ? 19.90521 5.68573 1.98773 1.000 17.24994 136 TYR A CA 1
ATOM 757 C C . TYR A 1 97 ? 20.83020 4.71042 2.70471 1.000 23.64048 136 TYR A C 1
ATOM 758 O O . TYR A 1 97 ? 21.98030 4.55385 2.28572 1.000 14.65058 136 TYR A O 1
ATOM 767 N N . TYR A 1 98 ? 20.35228 4.03011 3.74460 1.000 16.98855 137 TYR A N 1
ATOM 768 C CA . TYR A 1 98 ? 21.05989 2.88703 4.30377 1.000 17.99452 137 TYR A CA 1
ATOM 769 C C . TYR A 1 98 ? 20.07128 2.02983 5.08040 1.000 18.65901 137 TYR A C 1
ATOM 770 O O . TYR A 1 98 ? 19.17709 2.55701 5.74251 1.000 16.22820 137 TYR A O 1
ATOM 779 N N . SER A 1 99 ? 20.24586 0.71214 5.00495 1.000 18.07836 138 SER A N 1
ATOM 780 C CA . SER A 1 99 ? 19.60535 -0.18943 5.95071 1.000 22.04832 138 SER A CA 1
ATOM 781 C C . SER A 1 99 ? 20.56731 -1.32129 6.27750 1.000 22.74322 138 SER A C 1
ATOM 782 O O . SER A 1 99 ? 21.38891 -1.72159 5.44662 1.000 21.33599 138 SER A O 1
ATOM 785 N N . SER A 1 100 ? 20.47162 -1.82276 7.50450 1.000 20.52360 139 SER A N 1
ATOM 786 C CA . SER A 1 100 ? 21.25682 -2.98711 7.87716 1.000 22.22355 139 SER A CA 1
ATOM 787 C C . SER A 1 100 ? 20.79364 -4.20430 7.08132 1.000 23.55167 139 SER A C 1
ATOM 788 O O . SER A 1 100 ? 19.69832 -4.22578 6.51247 1.000 23.02442 139 SER A O 1
ATOM 791 N N . GLU A 1 101 ? 21.64854 -5.23013 7.03850 1.000 25.08398 140 GLU A N 1
ATOM 792 C CA . GLU A 1 101 ? 21.31238 -6.42110 6.26291 1.000 26.92599 140 GLU A CA 1
ATOM 793 C C . GLU A 1 101 ? 20.03233 -7.07749 6.77298 1.000 30.93843 140 GLU A C 1
ATOM 794 O O . GLU A 1 101 ? 19.20975 -7.54417 5.97735 1.000 27.18109 140 GLU A O 1
ATOM 800 N N . ASP A 1 102 ? 19.83366 -7.11106 8.09158 1.000 26.79938 141 ASP A N 1
ATOM 801 C CA . ASP A 1 102 ? 18.59702 -7.66226 8.63414 1.000 29.19504 141 ASP A CA 1
ATOM 802 C C . ASP A 1 102 ? 17.45791 -6.65083 8.64195 1.000 26.75141 141 ASP A C 1
ATOM 803 O O . ASP A 1 102 ? 16.35893 -6.98201 9.10384 1.000 25.96351 141 ASP A O 1
ATOM 808 N N . MET A 1 103 ? 17.70493 -5.43117 8.16243 1.000 22.38322 142 MET A N 1
ATOM 809 C CA . MET A 1 103 ? 16.68549 -4.40137 7.96708 1.000 23.96689 142 MET A CA 1
ATOM 810 C C . MET A 1 103 ? 16.05012 -3.93973 9.27690 1.000 22.43191 142 MET A C 1
ATOM 811 O O . MET A 1 103 ? 14.96544 -3.34451 9.27051 1.000 24.18783 142 MET A O 1
ATOM 816 N N . ILE A 1 104 ? 16.72114 -4.18116 10.40363 1.000 23.60252 143 ILE A N 1
ATOM 817 C CA . ILE A 1 104 ? 16.22989 -3.67572 11.68188 1.000 20.02242 143 ILE A CA 1
ATOM 818 C C . ILE A 1 104 ? 16.53442 -2.18307 11.84195 1.000 21.86663 143 ILE A C 1
ATOM 819 O O . ILE A 1 104 ? 15.77715 -1.45842 12.49562 1.000 22.35632 143 ILE A O 1
ATOM 824 N N . CYS A 1 105 ? 17.61229 -1.68863 11.23588 1.000 16.10038 144 CYS A N 1
ATOM 825 C CA . CYS A 1 105 ? 17.99467 -0.28291 11.32817 1.000 16.01284 144 CYS A CA 1
ATOM 826 C C . CYS A 1 105 ? 18.00743 0.33323 9.93522 1.000 20.52273 144 CYS A C 1
ATOM 827 O O . CYS A 1 105 ? 18.42570 -0.31569 8.97229 1.000 20.69745 144 CYS A O 1
ATOM 830 N N . GLY A 1 106 ? 17.55610 1.57847 9.82553 1.000 17.16445 145 GLY A N 1
ATOM 831 C CA . GLY A 1 106 ? 17.61260 2.28281 8.55256 1.000 20.19244 145 GLY A CA 1
ATOM 832 C C . GLY A 1 106 ? 17.77703 3.77355 8.72774 1.000 19.73567 145 GLY A C 1
ATOM 833 O O . GLY A 1 106 ? 17.34374 4.35608 9.72817 1.000 19.40679 145 GLY A O 1
ATOM 834 N N . LEU A 1 107 ? 18.41399 4.40663 7.74056 1.000 13.80472 146 LEU A N 1
ATOM 835 C CA . LEU A 1 107 ? 18.56878 5.85645 7.69048 1.000 15.08566 146 LEU A CA 1
ATOM 836 C C . LEU A 1 107 ? 17.73789 6.40591 6.54061 1.000 13.57704 146 LEU A C 1
ATOM 837 O O . LEU A 1 107 ? 17.87381 5.94239 5.40608 1.000 16.21555 146 LEU A O 1
ATOM 842 N N . VAL A 1 108 ? 16.89154 7.39623 6.82467 1.000 15.58350 147 VAL A N 1
ATOM 843 C CA . VAL A 1 108 ? 15.92627 7.89562 5.84989 1.000 14.76272 147 VAL A CA 1
ATOM 844 C C . VAL A 1 108 ? 16.05801 9.41110 5.73196 1.000 13.17726 147 VAL A C 1
ATOM 845 O O . VAL A 1 108 ? 16.01154 10.12402 6.73802 1.000 15.40759 147 VAL A O 1
ATOM 849 N N . GLN A 1 109 ? 16.22022 9.90150 4.50712 1.000 10.80177 148 GLN A N 1
ATOM 850 C CA . GLN A 1 109 ? 16.08702 11.32303 4.22345 1.000 14.13013 148 GLN A CA 1
ATOM 851 C C . GLN A 1 109 ? 1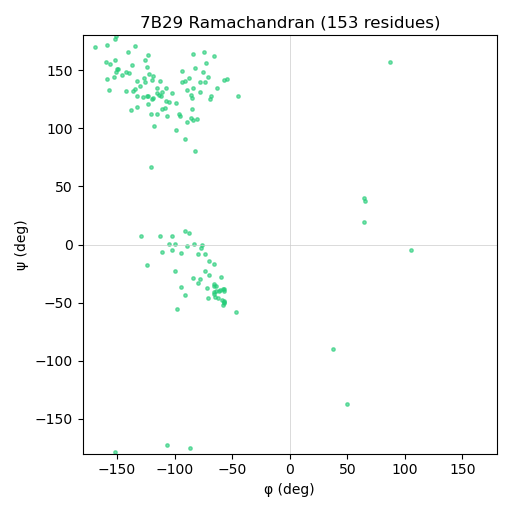4.61990 11.63350 3.96945 1.000 17.93836 148 GLN A C 1
ATOM 852 O O . GLN A 1 109 ? 13.97149 10.96974 3.15581 1.000 16.37985 148 GLN A O 1
ATOM 858 N N . VAL A 1 110 ? 14.10740 12.64264 4.66145 1.000 17.00373 149 VAL A N 1
ATOM 859 C CA . VAL A 1 110 ? 12.70326 13.02365 4.62315 1.000 16.55744 149 VAL A CA 1
ATOM 860 C C . VAL A 1 110 ? 12.60423 14.39402 3.96762 1.000 23.21357 149 VAL A C 1
ATOM 861 O O . VAL A 1 110 ? 13.29702 15.33302 4.38096 1.000 19.43672 149 VAL A O 1
ATOM 865 N N . PHE A 1 111 ? 11.73990 14.51283 2.95662 1.000 17.29838 150 PHE A N 1
ATOM 866 C CA . PHE A 1 111 ? 11.56281 15.73919 2.19077 1.000 20.71482 150 PHE A CA 1
ATOM 867 C C . PHE A 1 111 ? 10.13422 16.23380 2.34503 1.000 22.28581 150 PHE A C 1
ATOM 868 O O . PHE A 1 111 ? 9.17965 15.49738 2.04283 1.000 21.84644 150 PHE A O 1
ATOM 876 N N . ALA A 1 112 ? 10.00509 17.49530 2.76455 1.000 22.88821 151 ALA A N 1
ATOM 877 C CA . ALA A 1 112 ? 8.73141 18.08493 3.14510 1.000 28.16203 151 ALA A CA 1
ATOM 878 C C . ALA A 1 112 ? 8.61039 19.49703 2.58539 1.000 34.01220 151 ALA A C 1
ATOM 879 O O . ALA A 1 112 ? 9.60829 20.18880 2.34361 1.000 30.42844 151 ALA A O 1
ATOM 881 N N . ARG A 1 113 ? 7.35220 19.91362 2.41092 1.000 34.50608 152 ARG A N 1
ATOM 882 C CA . ARG A 1 113 ? 6.94370 21.22717 1.88820 1.000 41.32263 152 ARG A CA 1
ATOM 883 C C . ARG A 1 113 ? 7.72785 21.48128 0.60003 1.000 37.83602 152 ARG A C 1
ATOM 884 O O . ARG A 1 113 ? 7.86753 20.56436 -0.21833 1.000 41.89608 152 ARG A O 1
ATOM 892 N N . GLN A 1 114 ? 8.24584 22.68129 0.37510 1.000 37.97130 156 GLN A N 1
ATOM 893 C CA . GLN A 1 114 ? 8.96607 22.92810 -0.86490 1.000 39.81423 156 GLN A CA 1
ATOM 894 C C . GLN A 1 114 ? 10.45327 22.64057 -0.72726 1.000 41.89772 156 GLN A C 1
ATOM 895 O O . GLN A 1 114 ? 11.04575 22.00670 -1.60690 1.000 43.65757 156 GLN A O 1
ATOM 901 N N . THR A 1 115 ? 11.06149 23.07342 0.37805 1.000 39.12766 157 THR A N 1
ATOM 902 C CA . THR A 1 115 ? 12.51066 23.06086 0.51651 1.000 40.58036 157 THR A CA 1
ATOM 903 C C . THR A 1 115 ? 12.98030 22.40794 1.81033 1.000 41.13690 157 THR A C 1
ATOM 904 O O . THR A 1 115 ? 14.17877 22.46237 2.11157 1.000 35.25757 157 THR A O 1
ATOM 908 N N . ASP A 1 116 ? 12.08296 21.80464 2.58583 1.000 35.45589 158 ASP A N 1
ATOM 909 C CA . ASP A 1 116 ? 12.46419 21.26465 3.88205 1.000 33.86937 158 ASP A CA 1
ATOM 910 C C . ASP A 1 116 ? 12.97821 19.84033 3.73911 1.000 28.41417 158 ASP A C 1
ATOM 911 O O . ASP A 1 116 ? 12.46549 19.04927 2.94196 1.000 24.61338 158 ASP A O 1
ATOM 916 N N . ALA A 1 117 ? 13.98843 19.51397 4.54242 1.000 20.72062 159 ALA A N 1
ATOM 917 C CA . ALA A 1 117 ? 14.58559 18.18884 4.52173 1.000 19.93643 159 ALA A CA 1
ATOM 918 C C . ALA A 1 117 ? 15.18150 17.89434 5.88969 1.000 21.75677 159 ALA A C 1
ATOM 919 O O . ALA A 1 117 ? 15.70280 18.79397 6.55197 1.000 26.24756 159 AL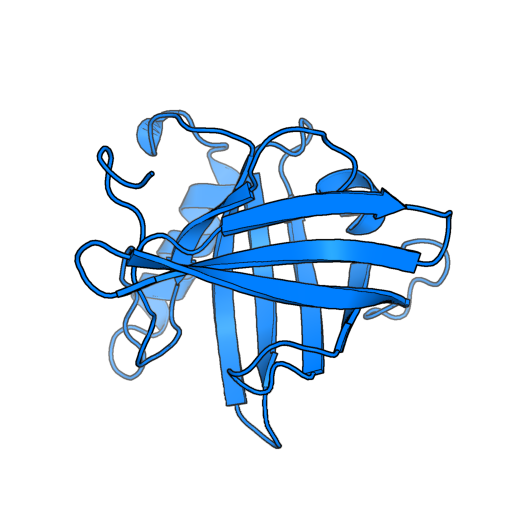A A O 1
ATOM 921 N N . TRP A 1 118 ? 15.08649 16.63821 6.31288 1.000 19.46648 160 TRP A N 1
ATOM 922 C CA . TRP A 1 118 ? 15.76747 16.19791 7.52611 1.000 20.31866 160 TRP A CA 1
ATOM 923 C C . TRP A 1 118 ? 16.08770 14.71424 7.39609 1.000 19.51138 160 TRP A C 1
ATOM 924 O O . TRP A 1 118 ? 15.82103 14.09340 6.36859 1.000 17.78770 160 TRP A O 1
ATOM 935 N N . THR A 1 119 ? 16.69119 14.14981 8.44028 1.000 16.39773 161 THR A N 1
ATOM 936 C CA . THR A 1 119 ? 17.10045 12.75120 8.44320 1.000 15.24760 161 THR A CA 1
ATOM 937 C C . THR A 1 119 ? 16.52871 12.06005 9.67143 1.000 17.44783 161 THR A C 1
ATOM 938 O O . THR A 1 119 ? 16.44817 12.65890 10.74673 1.000 15.86965 161 THR A O 1
ATOM 942 N N . GLU A 1 120 ? 16.13713 10.79631 9.50902 1.000 14.04803 162 GLU A N 1
ATOM 943 C CA . GLU A 1 120 ? 15.58701 10.00602 10.59756 1.000 14.76861 162 GLU A CA 1
ATOM 944 C C . GLU A 1 120 ? 16.29689 8.66291 10.67983 1.000 16.37339 162 GLU A C 1
ATOM 945 O O . GLU A 1 120 ? 16.55715 8.01240 9.66099 1.000 15.69624 162 GLU A O 1
ATOM 951 N N . LEU A 1 121 ? 16.62374 8.26889 11.90213 1.000 17.48307 163 LEU A N 1
ATOM 952 C CA . LEU A 1 121 ? 17.13001 6.93656 12.20774 1.000 19.32644 163 LEU A CA 1
ATOM 953 C C . LEU A 1 121 ? 15.92968 6.10906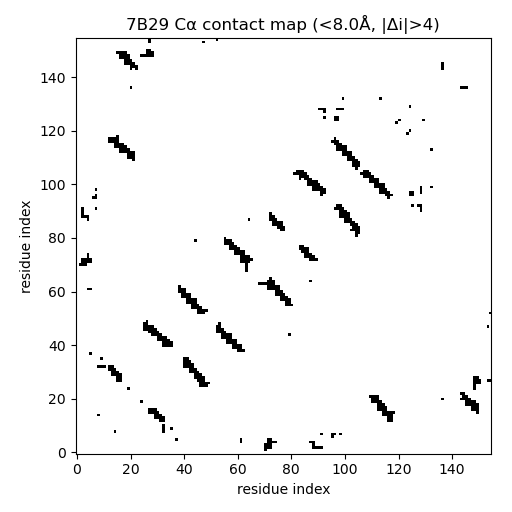 12.65464 1.000 16.43717 163 LEU A C 1
ATOM 954 O O . LEU A 1 121 ? 15.32490 6.40808 13.68450 1.000 15.63400 163 LEU A O 1
ATOM 959 N N . ARG A 1 122 ? 15.54549 5.11748 11.84971 1.000 16.03258 164 ARG A N 1
ATOM 960 C CA . ARG A 1 122 ? 14.32731 4.34195 12.06100 1.000 15.76689 164 ARG A CA 1
ATOM 961 C C . ARG A 1 122 ? 14.68395 2.90803 12.43119 1.000 15.08428 164 ARG A C 1
ATOM 962 O O . ARG A 1 122 ? 15.61864 2.32544 11.87186 1.000 14.55483 164 ARG A O 1
ATOM 970 N N . VAL A 1 123 ? 13.93018 2.34053 13.36986 1.000 15.39106 165 VAL A N 1
ATOM 971 C CA . VAL A 1 123 ? 14.26945 1.06927 13.99876 1.000 15.91057 165 VAL A CA 1
ATOM 972 C C . VAL A 1 123 ? 13.03946 0.17714 14.01744 1.000 18.32799 165 VAL A C 1
ATOM 973 O O . VAL A 1 123 ? 11.97944 0.58474 14.49982 1.000 18.18626 165 VAL A O 1
ATOM 977 N N . ARG A 1 124 ? 13.18562 -1.04393 13.51825 1.000 19.42074 166 ARG A N 1
ATOM 978 C CA . ARG A 1 124 ? 12.09956 -2.01593 13.55087 1.000 17.99125 166 ARG A CA 1
ATOM 979 C C . ARG A 1 124 ? 12.05603 -2.65102 14.93619 1.000 18.45284 166 ARG A C 1
ATOM 980 O O . ARG A 1 124 ? 12.93937 -3.43613 15.29256 1.000 20.56777 166 ARG A O 1
ATOM 988 N N . GLY A 1 125 ? 11.04275 -2.30293 15.72146 1.000 18.96710 167 GLY A N 1
ATOM 989 C CA . GLY A 1 125 ? 10.83840 -2.89924 17.02523 1.000 22.27092 167 GLY A CA 1
ATOM 990 C C . GLY A 1 125 ? 11.60707 -2.18684 18.12491 1.000 21.26248 167 GLY A C 1
ATOM 991 O O . GLY A 1 125 ? 12.60274 -1.50386 17.89347 1.000 22.81569 167 GLY A O 1
ATOM 992 N N . ARG A 1 126 ? 11.12145 -2.35846 19.35209 1.000 22.00172 168 ARG A N 1
ATOM 993 C CA . ARG A 1 126 ? 11.75757 -1.74331 20.50597 1.000 23.40378 168 ARG A CA 1
ATOM 994 C C . ARG A 1 126 ? 12.99010 -2.53890 20.89709 1.000 22.98464 168 ARG A C 1
ATOM 995 O O . ARG A 1 126 ? 12.93616 -3.76556 21.03368 1.000 24.43374 168 ARG A O 1
ATOM 1003 N N . ARG A 1 127 ? 14.09080 -1.83060 21.09667 1.000 21.59318 169 ARG A N 1
ATOM 1004 C CA . ARG A 1 127 ? 15.37245 -2.43998 21.41007 1.000 27.87295 169 ARG A CA 1
ATOM 1005 C C . ARG A 1 127 ? 16.29919 -1.31702 21.83662 1.000 22.49533 169 ARG A C 1
ATOM 1006 O O . ARG A 1 127 ? 15.98075 -0.13353 21.69201 1.000 23.37917 169 ARG A O 1
ATOM 1014 N N . SER A 1 128 ? 17.45086 -1.69895 22.36224 1.000 23.15163 170 SER A N 1
ATOM 1015 C CA . SER A 1 128 ? 18.40609 -0.70838 22.82233 1.000 27.12286 170 SER A CA 1
ATOM 1016 C C . SER A 1 128 ? 19.11508 -0.06421 21.63124 1.000 27.09382 170 SER A C 1
ATOM 1017 O O . SER A 1 128 ? 19.32033 -0.69470 20.58996 1.000 29.88473 170 SER A O 1
ATOM 1020 N N . TYR A 1 129 ? 19.47786 1.21502 21.79158 1.000 21.41620 171 TYR A N 1
ATOM 1021 C CA . TYR A 1 129 ? 20.26460 1.90430 20.76729 1.000 25.34510 171 TYR A CA 1
ATOM 1022 C C . TYR A 1 129 ? 21.61643 1.22486 20.56810 1.000 27.47562 171 TYR A C 1
ATOM 1023 O O . TYR A 1 129 ? 22.09753 1.09777 19.43690 1.000 23.25977 171 TYR A O 1
ATOM 1032 N N . LYS A 1 130 ? 22.23720 0.78394 21.66745 1.000 25.41753 172 LYS A N 1
ATOM 1033 C CA . LYS A 1 130 ? 23.53716 0.11739 21.62294 1.000 26.11461 172 LYS A CA 1
ATOM 1034 C C . LYS A 1 130 ? 23.50701 -1.15675 20.77455 1.000 31.77014 172 LYS A C 1
ATOM 1035 O O . LYS A 1 130 ? 24.51460 -1.50664 20.14510 1.000 32.06074 172 LYS A O 1
ATOM 1041 N N . SER A 1 131 ? 22.34557 -1.81089 20.67129 1.000 27.71690 174 SER A N 1
ATOM 1042 C CA . SER A 1 131 ? 22.21563 -3.05694 19.91972 1.000 29.59191 174 SER A CA 1
ATOM 1043 C C . SER A 1 131 ? 22.10611 -2.84990 18.41230 1.000 26.00212 174 SER A C 1
ATOM 1044 O O . SER A 1 131 ? 22.13416 -3.83377 17.65936 1.000 26.41366 174 SER A O 1
ATOM 1047 N N . LEU A 1 132 ? 21.97371 -1.60978 17.95747 1.000 21.14257 175 LEU A N 1
ATOM 1048 C CA . LEU A 1 132 ? 21.73163 -1.35596 16.54757 1.000 22.13165 175 LEU A CA 1
ATOM 1049 C C . LEU A 1 132 ? 22.98370 -1.61430 15.71612 1.000 22.27613 175 LEU A C 1
ATOM 1050 O O . LEU A 1 132 ? 24.11520 -1.56621 16.20863 1.000 21.51482 175 LEU A O 1
ATOM 1055 N N . ASP A 1 133 ? 22.75104 -1.90080 14.43423 1.000 22.64113 176 ASP A N 1
ATOM 1056 C CA . ASP A 1 133 ? 23.80198 -2.04260 13.43100 1.000 25.20496 176 ASP A CA 1
ATOM 1057 C C . ASP A 1 133 ? 24.82559 -0.91896 13.54217 1.000 20.43606 176 ASP A C 1
ATOM 1058 O O . ASP A 1 133 ? 24.47033 0.26154 13.54551 1.000 19.68017 176 ASP A O 1
ATOM 1063 N N . GLU A 1 134 ? 26.10517 -1.29334 13.63100 1.000 22.34308 177 GLU A N 1
ATOM 1064 C CA . GLU A 1 134 ? 27.13452 -0.29482 13.90412 1.000 26.00582 177 GLU A CA 1
ATOM 1065 C C . GLU A 1 134 ? 27.24174 0.73079 12.78290 1.000 26.05485 177 GLU A C 1
ATOM 1066 O O . GLU A 1 134 ? 27.43222 1.92007 13.04794 1.000 25.70274 177 GLU A O 1
ATOM 1072 N N . VAL A 1 135 ? 27.14263 0.29231 11.52556 1.000 22.93829 178 VAL A N 1
ATOM 1073 C CA . VAL A 1 135 ? 27.27604 1.22377 10.40575 1.000 21.54406 178 VAL A CA 1
ATOM 1074 C C . VAL A 1 135 ? 26.13711 2.23881 10.41506 1.000 24.62470 178 VAL A C 1
ATOM 1075 O O . VAL A 1 135 ? 26.35377 3.44377 10.22692 1.000 27.64724 178 VAL A O 1
ATOM 1079 N N . CYS A 1 136 ? 24.90671 1.76323 10.62342 1.000 26.25301 179 CYS A N 1
ATOM 1080 C CA . CYS A 1 136 ? 23.74960 2.62976 10.82921 1.000 19.81105 179 CYS A CA 1
ATOM 1081 C C . CYS A 1 136 ? 24.05707 3.73017 11.84146 1.000 20.67019 179 CYS A C 1
ATOM 1082 O O . CYS A 1 136 ? 23.96395 4.93734 11.54679 1.000 22.61562 179 CYS A O 1
ATOM 1085 N N . ARG A 1 137 ? 24.44885 3.30450 13.04526 1.000 18.28093 180 ARG A N 1
ATOM 1086 C CA . ARG A 1 137 ? 24.73976 4.23305 14.13148 1.000 21.64080 180 ARG A CA 1
ATOM 1087 C C . ARG A 1 137 ? 25.82927 5.22786 13.74571 1.000 22.82390 180 ARG A C 1
ATOM 1088 O O . ARG A 1 137 ? 25.65689 6.43979 13.90558 1.000 20.94610 180 ARG A O 1
ATOM 1096 N N . THR A 1 138 ? 26.97003 4.73549 13.25460 1.000 22.84633 181 THR A N 1
ATOM 1097 C CA . THR A 1 138 ? 28.11661 5.62264 13.07451 1.000 22.95227 181 THR A CA 1
ATOM 1098 C C . THR A 1 138 ? 27.90273 6.58494 11.91470 1.000 22.15421 181 THR A C 1
ATOM 1099 O O . THR A 1 138 ? 28.31725 7.74369 11.99548 1.000 24.71273 181 THR A O 1
ATOM 1103 N N . GLN A 1 139 ? 27.26877 6.13559 10.82551 1.000 22.13631 182 GLN A N 1
ATOM 1104 C CA . GLN A 1 139 ? 26.93474 7.05722 9.74165 1.000 21.42085 182 GLN A CA 1
ATOM 1105 C C . GLN A 1 139 ? 26.03589 8.17754 10.24622 1.000 23.45002 182 GLN A C 1
ATOM 1106 O O . GLN A 1 139 ? 26.28067 9.36781 9.97221 1.000 20.15586 182 GLN A O 1
ATOM 1112 N N . TYR A 1 140 ? 24.98776 7.81509 10.99877 1.000 20.65379 183 TYR A N 1
ATOM 1113 C CA . TYR A 1 140 ? 24.10031 8.84610 11.52519 1.000 16.08183 183 TYR A CA 1
ATOM 1114 C C . TYR A 1 140 ? 24.84221 9.78783 12.46923 1.000 18.66346 183 TYR A C 1
ATOM 1115 O O . TYR A 1 140 ? 24.70244 11.01198 12.37398 1.000 19.05708 183 TYR A O 1
ATOM 1124 N N . GLU A 1 141 ? 25.64264 9.23265 13.38510 1.000 18.91175 184 GLU A N 1
ATOM 1125 C CA . GLU A 1 141 ? 26.32526 10.05337 14.38136 1.000 20.95662 184 GLU A CA 1
ATOM 1126 C C . GLU A 1 141 ? 27.34725 10.97934 13.73669 1.000 17.90130 184 GLU A C 1
ATOM 1127 O O . GLU A 1 141 ? 27.49160 12.13467 14.15223 1.000 22.50216 184 GLU A O 1
ATOM 1133 N N . LYS A 1 142 ? 28.08991 10.47969 12.74448 1.000 17.46299 185 LYS A N 1
ATOM 1134 C CA . LYS A 1 142 ? 29.02042 11.32268 11.99755 1.000 20.51401 185 LYS A CA 1
ATOM 1135 C C . LYS A 1 142 ? 28.29541 12.50146 11.36740 1.000 20.51957 185 LYS A C 1
ATOM 1136 O O . LYS A 1 142 ? 28.72822 13.65894 11.49295 1.000 17.54831 185 LYS A O 1
ATOM 1142 N N . TYR A 1 143 ? 27.19371 12.21860 10.66144 1.000 18.36910 186 TYR A N 1
ATOM 1143 C CA . TYR A 1 143 ? 26.40737 13.29845 10.07139 1.000 18.89192 186 TYR A CA 1
ATOM 1144 C C . TYR A 1 143 ? 25.95630 14.29892 11.13442 1.000 19.14871 186 TYR A C 1
ATOM 1145 O O . TYR A 1 143 ? 26.13069 15.51391 10.97500 1.000 20.90349 186 TYR A O 1
ATOM 1154 N N . VAL A 1 144 ? 25.39399 13.79958 12.23870 1.000 19.11201 187 VAL A N 1
ATOM 1155 C CA . VAL A 1 144 ? 24.89353 14.67092 13.30394 1.000 20.64163 187 VAL A CA 1
ATOM 1156 C C . VAL A 1 144 ? 25.99701 15.58641 13.81484 1.000 21.50866 187 VAL A C 1
ATOM 1157 O O . VAL A 1 144 ? 25.81022 16.80319 13.94590 1.000 22.12575 187 VAL A O 1
ATOM 1161 N N . GLU A 1 145 ? 27.15554 15.00906 14.13642 1.000 22.90658 188 GLU A N 1
ATOM 1162 C CA . GLU A 1 145 ? 28.27582 15.81110 14.61625 1.000 21.44280 188 GLU A CA 1
ATOM 1163 C C . GLU A 1 145 ? 28.66516 16.87098 13.59464 1.000 23.99274 188 GLU A C 1
ATOM 1164 O O . GLU A 1 145 ? 28.98902 18.00650 13.96021 1.000 21.41847 188 GLU A O 1
ATOM 1170 N N . ALA A 1 146 ? 28.61189 16.52900 12.30403 1.000 21.64192 189 ALA A N 1
ATOM 1171 C CA . ALA A 1 146 ? 29.08086 17.46431 11.28726 1.000 27.81088 189 ALA A CA 1
ATOM 1172 C C . ALA A 1 146 ? 28.13589 18.64372 11.06081 1.000 20.86267 189 ALA A C 1
ATOM 1173 O O . ALA A 1 146 ? 28.58670 19.68672 10.57989 1.000 21.52894 189 ALA A O 1
ATOM 1175 N N . ILE A 1 147 ? 26.84864 18.52055 11.38683 1.000 21.04961 190 ILE A N 1
ATOM 1176 C CA . ILE A 1 147 ? 25.88772 19.58292 11.09951 1.000 23.64389 190 ILE A CA 1
ATOM 1177 C C . ILE A 1 147 ? 25.35766 20.23850 12.36629 1.000 27.61402 190 ILE A C 1
ATOM 1178 O O . ILE A 1 147 ? 24.43690 21.05821 12.28817 1.000 21.55138 190 ILE A O 1
ATOM 1183 N N . LYS A 1 148 ? 25.91455 19.90651 13.53489 1.000 23.12762 191 LYS A N 1
ATOM 1184 C CA . LYS A 1 148 ? 25.27619 20.29130 14.79056 1.000 23.40625 191 LYS A CA 1
ATOM 1185 C C . LYS A 1 148 ? 25.25688 21.79712 15.01155 1.000 25.92485 191 LYS A C 1
ATOM 1186 O O . LYS A 1 148 ? 24.48914 22.27389 15.85341 1.000 26.08345 191 LYS A O 1
ATOM 1192 N N . HIS A 1 149 a 26.07722 22.55931 14.28416 1.000 24.74551 191 HIS A N 1
ATOM 1193 C CA . HIS A 1 149 a 26.08202 24.00232 14.48364 1.000 25.54753 191 HIS A CA 1
ATOM 1194 C C . HIS A 1 149 a 24.79607 24.64453 13.97567 1.000 25.67606 191 HIS A C 1
ATOM 1195 O O . HIS A 1 149 a 24.39426 25.70186 14.47476 1.000 27.92592 191 HIS A O 1
ATOM 1202 N N . THR A 1 150 b 24.13347 24.02234 13.00330 1.000 24.38698 191 THR A N 1
ATOM 1203 C CA . THR A 1 150 b 22.92292 24.58010 12.41536 1.000 32.06657 191 THR A CA 1
ATOM 1204 C C . THR A 1 150 b 21.71779 23.65915 12.47916 1.000 28.85842 191 THR A C 1
ATOM 1205 O O . THR A 1 150 b 20.59401 24.14395 12.30556 1.000 34.47431 191 THR A O 1
ATOM 1209 N N . LYS A 1 151 ? 21.90197 22.36161 12.70700 1.000 25.80655 192 LYS A N 1
ATOM 1210 C CA . LYS A 1 151 ? 20.80709 21.40365 12.75568 1.000 32.12167 192 LYS A CA 1
ATOM 1211 C C . LYS A 1 151 ? 20.97827 20.52564 13.98342 1.000 32.19819 192 LYS A C 1
ATOM 1212 O O . LYS A 1 151 ? 22.09585 20.12289 14.31829 1.000 28.67258 192 LYS A O 1
ATOM 1218 N N . THR A 1 152 ? 19.86872 20.22103 14.64671 1.000 25.35601 193 THR A N 1
ATOM 1219 C CA . THR A 1 152 ? 19.89576 19.53575 15.93042 1.000 23.19671 193 THR A CA 1
ATOM 1220 C C . THR A 1 152 ? 19.23933 18.17121 15.81361 1.000 26.06722 193 THR A C 1
ATOM 1221 O O . THR A 1 152 ? 18.15099 18.04798 15.24399 1.000 22.91170 193 THR A O 1
ATOM 1225 N N . SER A 1 153 ? 19.88855 17.15771 16.37650 1.000 20.46989 194 SER A N 1
ATOM 1226 C CA . SER A 1 153 ? 19.34717 15.80678 16.40601 1.000 23.24427 194 SER A CA 1
ATOM 1227 C C . SER A 1 153 ? 18.79128 15.52854 17.79736 1.000 22.12916 194 SER A C 1
ATOM 1228 O O . SER A 1 153 ? 19.45473 15.80106 18.80216 1.000 22.14324 194 SER A O 1
ATOM 1231 N N . THR A 1 154 ? 17.55923 15.02775 17.85209 1.000 25.78270 195 THR A N 1
ATOM 1232 C CA . THR A 1 154 ? 16.89507 14.69566 19.10456 1.000 20.67489 195 THR A CA 1
ATOM 1233 C C . THR A 1 154 ? 16.25599 13.32506 18.94898 1.000 24.15650 195 THR A C 1
ATOM 1234 O O . THR A 1 154 ? 16.19425 12.77174 17.84894 1.000 19.55614 195 THR A O 1
ATOM 1238 N N . SER A 1 155 ? 15.76319 12.77733 20.05736 1.000 24.17001 196 SER A N 1
ATOM 1239 C CA . SER A 1 155 ? 15.10895 11.47384 20.00674 1.000 21.33670 196 SER A CA 1
ATOM 1240 C C . SER A 1 155 ? 13.63805 11.60328 20.37040 1.000 24.83143 196 SER A C 1
ATOM 1241 O O . SER A 1 155 ? 13.31666 11.90483 21.53112 1.000 23.55098 196 SER A O 1
ATOM 1244 N N . PRO A 1 156 ? 12.71228 11.38771 19.43392 1.000 18.50989 197 PRO A N 1
ATOM 1245 C CA . PRO A 1 156 ? 11.28813 11.34958 19.80630 1.000 21.25012 197 PRO A CA 1
ATOM 1246 C C . PRO A 1 156 ? 10.90779 10.12795 20.62215 1.000 23.61116 197 PRO A C 1
ATOM 1247 O O . PRO A 1 156 ? 9.82198 10.11785 21.21480 1.000 22.71410 197 PRO A O 1
ATOM 1251 N N . TYR A 1 157 ? 11.75446 9.10301 20.67382 1.000 23.53718 198 TYR A N 1
ATOM 1252 C CA . TYR A 1 157 ? 11.37400 7.84704 21.30263 1.000 22.95528 198 TYR A CA 1
ATOM 1253 C C . TYR A 1 157 ? 11.58495 7.88494 22.81046 1.000 28.53562 198 TYR A C 1
ATOM 1254 O O . TYR A 1 157 ? 12.62464 8.33280 23.30174 1.000 30.73010 198 TYR A O 1
ATOM 1263 N N . ARG A 1 158 ? 10.58589 7.40205 23.54119 1.000 24.96546 199 ARG A N 1
ATOM 1264 C CA . ARG A 1 158 ? 10.72410 7.07801 24.95025 1.000 28.75639 199 ARG A CA 1
ATOM 1265 C C . ARG A 1 158 ? 10.32295 5.62843 25.15206 1.000 26.41292 199 ARG A C 1
ATOM 1266 O O . ARG A 1 158 ? 9.49790 5.08618 24.41112 1.000 26.11109 199 ARG A O 1
ATOM 1274 N N . ASP A 1 159 ? 10.89283 5.01376 26.18509 1.000 28.94912 200 ASP A N 1
ATOM 1275 C CA . ASP A 1 159 ? 10.51746 3.64659 26.51064 1.000 30.32727 200 ASP A CA 1
ATOM 1276 C C . ASP A 1 159 ? 9.01971 3.51567 26.75687 1.000 27.47779 200 ASP A C 1
ATOM 1277 O O . ASP A 1 159 ? 8.40468 2.51762 26.36452 1.000 30.42334 200 ASP A O 1
ATOM 1282 N N . ASP A 1 160 ? 8.41293 4.50687 27.40803 1.000 28.57966 201 ASP A N 1
ATOM 1283 C CA . ASP A 1 160 ? 7.01570 4.40137 27.80493 1.000 31.63610 201 ASP A CA 1
ATOM 1284 C C . ASP A 1 160 ? 6.04513 4.87274 26.72433 1.000 33.75567 201 ASP A C 1
ATOM 1285 O O . ASP A 1 160 ? 4.84901 5.01132 27.00499 1.000 34.32949 201 ASP A O 1
ATOM 1290 N N . CYS A 1 161 ? 6.53206 5.12783 25.50883 1.000 33.07225 202 CYS A N 1
ATOM 1291 C CA . CYS A 1 161 ? 5.64649 5.37194 24.37671 1.000 32.13112 202 CYS A CA 1
ATOM 1292 C C . CYS A 1 161 ? 4.66728 4.21640 24.22219 1.000 35.72890 202 CYS A C 1
ATOM 1293 O O . CYS A 1 161 ? 5.01719 3.05495 24.44185 1.000 32.75406 202 CYS A O 1
ATOM 1296 N N . GLN A 1 162 ? 3.43364 4.53525 23.85033 1.000 28.72509 203 GLN A N 1
ATOM 1297 C CA . GLN A 1 162 ? 2.41226 3.49981 23.71420 1.000 39.53778 203 G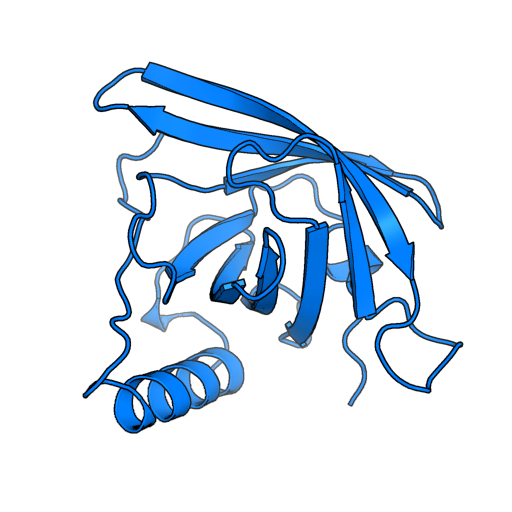LN A CA 1
ATOM 1298 C C . GLN A 1 162 ? 2.65380 2.65689 22.46313 1.000 41.90215 203 GLN A C 1
ATOM 1299 O O . GLN A 1 162 ? 3.18936 3.14306 21.46497 1.000 33.69893 203 GLN A O 1
#

Foldseek 3Di:
DADAPLVLLPDQFKKWFFKKLDDDDAATWIKGWDDDDPFKTWIWTWGDDVHDIDTWIKIWGFADPDPDRVGRQKIAIDGDPQQWGMKGWPDADPVSQWTKMWTHGDDGDIMITIIGGDDDDPVPDDPVRVVVVVVVCVVCVVPIHMDGSYDPPRD

B-factor: mean 29.75, std 11.25, range [10.8, 149.46]